Protein AF-A0A6B3HHM2-F1 (afdb_monomer_lite)

Foldseek 3Di:
DPPVPDDPQPQLVQLLVVCVVVVHDPLLSLLSSCLCVCVPHPDHLVNCCVPPNDSSSLLSVLLVLVVPDDDDPPPPPVSVVVNVVSCVVDVSSVVSNVSSLVVVLVPCVPPDPVVNVVSD

Radius of gyration: 14.93 Å; chains: 1; bounding box: 40×30×36 Å

Structure (mmCIF, N/CA/C/O backbo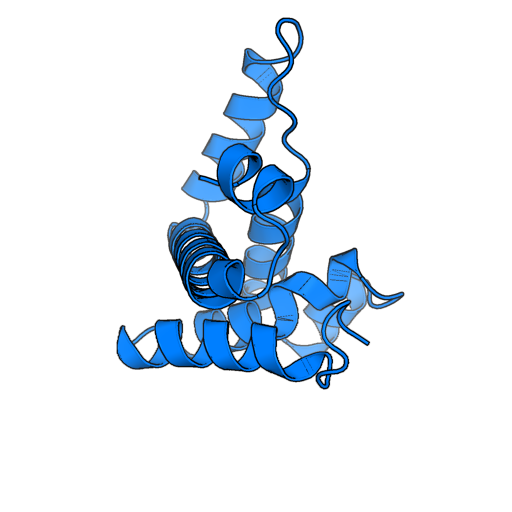ne):
data_AF-A0A6B3HHM2-F1
#
_entry.id   AF-A0A6B3HHM2-F1
#
loop_
_atom_site.group_PDB
_atom_site.id
_atom_site.type_symbol
_atom_site.label_atom_id
_atom_site.label_alt_id
_atom_site.label_comp_id
_atom_site.label_asym_id
_atom_site.label_entity_id
_atom_site.label_seq_id
_atom_site.pdbx_PDB_ins_code
_atom_site.Cartn_x
_atom_site.Cartn_y
_atom_site.Cartn_z
_atom_site.occupancy
_atom_site.B_iso_or_equiv
_atom_site.auth_seq_id
_atom_site.auth_comp_id
_atom_site.auth_asym_id
_atom_site.auth_atom_id
_atom_site.pdbx_PDB_model_num
ATOM 1 N N . LYS A 1 1 ? 9.789 2.182 -14.767 1.00 38.81 1 LYS A N 1
ATOM 2 C CA . LYS A 1 1 ? 10.625 0.961 -14.955 1.00 38.81 1 LYS A CA 1
ATOM 3 C C . LYS A 1 1 ? 11.424 0.715 -13.681 1.00 38.81 1 LYS A C 1
ATOM 5 O O . LYS A 1 1 ? 12.014 1.671 -13.185 1.00 38.81 1 LYS A O 1
ATOM 10 N N . ARG A 1 2 ? 11.436 -0.512 -13.134 1.00 54.56 2 ARG A N 1
ATOM 11 C CA . ARG A 1 2 ? 12.331 -0.844 -12.006 1.00 54.56 2 ARG A CA 1
ATOM 12 C C . ARG A 1 2 ? 13.793 -0.779 -12.459 1.00 54.56 2 ARG A C 1
ATOM 14 O O . ARG A 1 2 ? 14.080 -0.906 -13.648 1.00 54.56 2 ARG A O 1
ATOM 21 N N . LYS A 1 3 ? 14.729 -0.630 -11.513 1.00 48.31 3 LYS A N 1
ATOM 22 C CA . LYS A 1 3 ? 16.181 -0.692 -11.793 1.00 48.31 3 LYS A CA 1
ATOM 23 C C . LYS A 1 3 ? 16.623 -2.036 -12.409 1.00 48.31 3 LYS A C 1
ATOM 25 O O . LYS A 1 3 ? 17.727 -2.095 -12.931 1.00 48.31 3 LYS A O 1
ATOM 30 N N . SER A 1 4 ? 15.774 -3.070 -12.359 1.00 51.19 4 SER A N 1
ATOM 31 C CA . SER A 1 4 ? 15.970 -4.397 -12.964 1.00 51.19 4 SER A CA 1
ATOM 32 C C . SER A 1 4 ? 15.522 -4.514 -14.429 1.00 51.19 4 SER A C 1
ATOM 34 O O . SER A 1 4 ? 15.878 -5.487 -15.078 1.00 51.19 4 SER A O 1
ATOM 36 N N . GLY A 1 5 ? 14.767 -3.547 -14.970 1.00 50.41 5 GLY A N 1
ATOM 37 C CA . GLY A 1 5 ? 14.187 -3.626 -16.320 1.00 50.41 5 GLY A CA 1
ATOM 38 C C . GLY A 1 5 ? 12.760 -4.187 -16.380 1.00 50.41 5 GLY A C 1
ATOM 39 O O . GLY A 1 5 ? 12.094 -4.001 -17.398 1.00 50.41 5 GLY A O 1
ATOM 40 N N . ASP A 1 6 ? 12.253 -4.765 -15.287 1.00 54.12 6 ASP A N 1
ATOM 41 C CA . ASP A 1 6 ? 10.905 -5.343 -15.230 1.00 54.12 6 ASP A CA 1
ATOM 42 C C . ASP A 1 6 ? 9.784 -4.283 -15.278 1.00 54.12 6 ASP A C 1
ATOM 44 O O . ASP A 1 6 ? 9.977 -3.132 -14.832 1.00 54.12 6 ASP A O 1
ATOM 48 N N . PRO A 1 7 ? 8.584 -4.661 -15.772 1.00 63.78 7 PRO A N 1
ATOM 49 C CA . PRO A 1 7 ? 7.387 -3.837 -15.677 1.00 63.78 7 PRO A CA 1
ATOM 50 C C . PRO A 1 7 ? 7.119 -3.420 -14.228 1.00 63.78 7 PRO A C 1
ATOM 52 O O . PRO A 1 7 ? 7.230 -4.219 -13.299 1.00 63.78 7 PRO A O 1
ATOM 55 N N . TYR A 1 8 ? 6.738 -2.159 -14.031 1.00 59.66 8 TYR A N 1
ATOM 56 C CA . TYR A 1 8 ? 6.528 -1.579 -12.700 1.00 59.66 8 TYR A CA 1
ATOM 57 C C . TYR A 1 8 ? 5.424 -2.300 -11.900 1.00 59.66 8 TYR A C 1
ATOM 59 O O . TYR A 1 8 ? 5.502 -2.387 -10.681 1.00 59.66 8 TYR A O 1
ATOM 67 N N . ILE A 1 9 ? 4.466 -2.915 -12.605 1.00 75.56 9 ILE A N 1
ATOM 68 C CA . ILE A 1 9 ? 3.342 -3.670 -12.033 1.00 75.56 9 ILE A CA 1
ATOM 69 C C . ILE A 1 9 ? 3.756 -4.949 -11.286 1.00 75.56 9 ILE A C 1
ATOM 71 O O . ILE A 1 9 ? 2.982 -5.471 -10.492 1.00 75.56 9 ILE A O 1
ATOM 75 N N . THR A 1 10 ? 4.970 -5.463 -11.518 1.00 81.88 10 THR A N 1
ATOM 76 C CA . THR A 1 10 ? 5.419 -6.750 -10.954 1.00 81.88 10 THR A CA 1
ATOM 77 C C . THR A 1 10 ? 5.426 -6.774 -9.427 1.00 81.88 10 THR A C 1
ATOM 79 O O . THR A 1 10 ? 5.122 -7.805 -8.834 1.00 81.88 10 THR A O 1
ATOM 82 N N . HIS A 1 11 ? 5.737 -5.646 -8.787 1.00 85.25 11 HIS A N 1
ATOM 83 C CA . HIS A 1 11 ? 5.794 -5.558 -7.330 1.00 85.25 11 HIS A CA 1
ATOM 84 C C . HIS A 1 11 ? 4.436 -5.424 -6.666 1.00 85.25 11 HIS A C 1
ATOM 86 O O . HIS A 1 11 ? 4.130 -6.300 -5.859 1.00 85.25 11 HIS A O 1
ATOM 92 N N . PRO A 1 12 ? 3.598 -4.429 -7.015 1.00 90.56 12 PRO A N 1
ATOM 93 C CA . PRO A 1 12 ? 2.263 -4.355 -6.440 1.00 90.56 12 PRO A CA 1
ATOM 94 C C . PRO A 1 12 ? 1.481 -5.652 -6.656 1.00 90.56 12 PRO A C 1
ATOM 96 O O . PRO A 1 12 ? 0.854 -6.147 -5.727 1.00 90.56 12 PRO A O 1
ATOM 99 N N . LEU A 1 13 ? 1.625 -6.288 -7.827 1.00 91.62 13 LEU A N 1
ATOM 100 C CA . LEU A 1 13 ? 1.004 -7.584 -8.087 1.00 91.62 13 LEU A CA 1
ATOM 101 C C . LEU A 1 13 ? 1.512 -8.679 -7.140 1.00 91.62 13 LEU A C 1
ATOM 103 O O . LEU A 1 13 ? 0.714 -9.431 -6.594 1.00 91.62 13 LEU A O 1
ATOM 107 N N . ALA A 1 14 ? 2.822 -8.777 -6.912 1.00 91.50 14 ALA A N 1
ATOM 108 C CA . ALA A 1 14 ? 3.373 -9.784 -6.011 1.00 91.50 14 ALA A CA 1
ATOM 109 C C . ALA A 1 14 ? 3.003 -9.537 -4.539 1.00 91.50 14 ALA A C 1
ATOM 111 O O . ALA A 1 14 ? 2.763 -10.498 -3.808 1.00 91.50 14 ALA A O 1
ATOM 112 N N . VAL A 1 15 ? 2.925 -8.275 -4.109 1.00 93.88 15 VAL A N 1
ATOM 113 C CA . VAL A 1 15 ? 2.428 -7.902 -2.776 1.00 93.88 15 VAL A CA 1
ATOM 114 C C . VAL A 1 15 ? 0.960 -8.303 -2.629 1.00 93.88 15 VAL A C 1
ATOM 116 O O . VAL A 1 15 ? 0.610 -8.972 -1.657 1.00 93.88 15 VAL A O 1
ATOM 119 N N . THR A 1 16 ? 0.114 -7.992 -3.615 1.00 96.00 16 THR A N 1
ATOM 120 C CA . THR A 1 16 ? -1.293 -8.416 -3.632 1.00 96.00 16 THR A CA 1
ATOM 121 C C . THR A 1 16 ? -1.438 -9.935 -3.624 1.00 96.00 16 THR A C 1
ATOM 123 O O . THR A 1 16 ? -2.290 -10.444 -2.903 1.00 96.00 16 THR A O 1
ATOM 126 N N . THR A 1 17 ? -0.590 -10.674 -4.344 1.00 95.56 17 THR A N 1
ATOM 127 C CA . THR A 1 17 ? -0.590 -12.146 -4.311 1.00 95.56 17 THR A CA 1
ATOM 128 C C . THR A 1 17 ? -0.283 -12.679 -2.914 1.00 95.56 17 THR A C 1
ATOM 130 O O . THR A 1 17 ? -1.007 -13.543 -2.434 1.00 95.56 17 THR A O 1
ATOM 133 N N . ILE A 1 18 ? 0.722 -12.130 -2.221 1.00 95.06 18 ILE A N 1
ATOM 134 C CA . ILE A 1 18 ? 1.028 -12.515 -0.831 1.00 95.06 18 ILE A CA 1
ATOM 135 C C . ILE A 1 18 ? -0.186 -12.261 0.075 1.00 95.06 18 ILE A C 1
ATOM 137 O O . ILE A 1 18 ? -0.538 -13.104 0.894 1.00 95.06 18 ILE A O 1
ATOM 141 N N . LEU A 1 19 ? -0.849 -11.111 -0.070 1.00 96.62 19 LEU A N 1
ATOM 142 C CA . LEU A 1 19 ? -2.040 -10.782 0.717 1.00 96.62 19 LEU A CA 1
ATOM 143 C C . LEU A 1 19 ? -3.222 -11.712 0.392 1.00 96.62 19 LEU A C 1
ATOM 145 O O . LEU A 1 19 ? -3.965 -12.095 1.293 1.00 96.62 19 LEU A O 1
ATOM 149 N N . ALA A 1 20 ? -3.381 -12.113 -0.870 1.00 96.88 20 ALA A N 1
ATOM 150 C CA . ALA A 1 20 ? -4.413 -13.058 -1.289 1.00 96.88 20 ALA A CA 1
ATOM 151 C C . ALA A 1 20 ? -4.158 -14.468 -0.733 1.00 96.88 20 ALA A C 1
ATOM 153 O O . ALA A 1 20 ? -5.092 -15.108 -0.256 1.00 96.88 20 ALA A O 1
ATOM 154 N N . GLU A 1 21 ? -2.903 -14.928 -0.718 1.00 96.25 21 GLU A N 1
ATOM 155 C CA . GLU A 1 21 ? -2.501 -16.203 -0.101 1.00 96.25 21 GLU A CA 1
ATOM 156 C C . GLU A 1 21 ? -2.784 -16.235 1.409 1.00 96.25 21 GLU A C 1
ATOM 158 O O . GLU A 1 21 ? -3.099 -17.289 1.958 1.00 96.25 21 GLU A O 1
ATOM 163 N N . LEU A 1 22 ? -2.723 -15.079 2.078 1.00 95.00 22 LEU A N 1
ATOM 164 C CA . LEU A 1 22 ? -3.093 -14.925 3.488 1.00 95.00 22 LEU A CA 1
ATOM 165 C C . LEU A 1 22 ? -4.614 -14.846 3.722 1.00 95.00 22 LEU A C 1
ATOM 167 O O . LEU A 1 22 ? -5.044 -14.791 4.873 1.00 95.00 22 LEU A O 1
ATOM 171 N N . GLY A 1 23 ? -5.432 -14.837 2.663 1.00 95.81 23 GLY A N 1
ATOM 172 C CA . GLY A 1 23 ? -6.892 -14.757 2.759 1.00 95.81 23 GLY A CA 1
ATOM 173 C C . GLY A 1 23 ? -7.416 -13.369 3.134 1.00 95.81 23 GLY A C 1
ATOM 174 O O . GLY A 1 23 ? -8.475 -13.261 3.752 1.00 95.81 23 GLY A O 1
ATOM 175 N N . MET A 1 24 ? -6.674 -12.307 2.801 1.00 96.94 24 MET A N 1
ATOM 176 C CA . MET A 1 24 ? -7.072 -10.936 3.126 1.00 96.94 24 MET A CA 1
ATOM 177 C C . MET A 1 24 ? -8.299 -10.481 2.324 1.00 96.94 24 MET A C 1
ATOM 179 O O . MET A 1 24 ? -8.561 -10.943 1.213 1.00 96.94 24 MET A O 1
ATOM 183 N N . ASP A 1 25 ? -9.049 -9.535 2.888 1.00 96.25 25 ASP A N 1
ATOM 184 C CA . ASP A 1 25 ? -10.284 -9.029 2.297 1.00 96.25 25 ASP A CA 1
ATOM 185 C C . ASP A 1 25 ? -10.039 -8.166 1.040 1.00 96.25 25 ASP A C 1
ATOM 187 O O . ASP A 1 25 ? -8.950 -7.605 0.873 1.00 96.25 25 ASP A O 1
ATOM 191 N N . PRO A 1 26 ? -11.050 -7.985 0.164 1.00 96.44 26 PRO A N 1
ATOM 192 C CA . PRO A 1 26 ? -10.887 -7.250 -1.092 1.00 96.44 26 PRO A CA 1
ATOM 193 C C . PRO A 1 26 ? -10.319 -5.836 -0.928 1.00 96.44 26 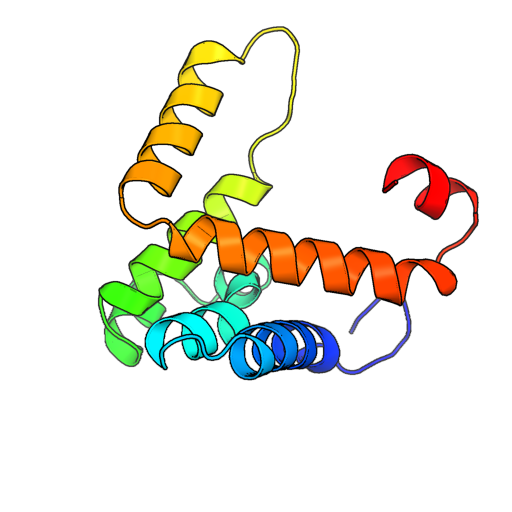PRO A C 1
ATOM 195 O O . PRO A 1 26 ? -9.510 -5.411 -1.751 1.00 96.44 26 PRO A O 1
ATOM 198 N N . ALA A 1 27 ? -10.685 -5.115 0.141 1.00 95.88 27 ALA A N 1
ATOM 199 C CA . ALA A 1 27 ? -10.158 -3.774 0.394 1.00 95.88 27 ALA A CA 1
ATOM 200 C C . ALA A 1 27 ? -8.643 -3.789 0.648 1.00 95.88 27 ALA A C 1
ATOM 202 O O . ALA A 1 27 ? -7.927 -2.929 0.136 1.00 95.88 27 ALA A O 1
ATOM 203 N N . THR A 1 28 ? -8.140 -4.800 1.363 1.00 96.38 28 THR A N 1
ATOM 204 C CA . THR A 1 28 ? -6.700 -5.004 1.572 1.00 96.38 28 THR A CA 1
ATOM 205 C C . THR A 1 28 ? -5.981 -5.360 0.280 1.00 96.38 28 THR A C 1
ATOM 207 O O . THR A 1 28 ? -4.891 -4.851 0.032 1.00 96.38 28 THR A O 1
ATOM 210 N N . LEU A 1 29 ? -6.579 -6.208 -0.562 1.00 97.38 29 LEU A N 1
ATOM 211 C CA . LEU A 1 29 ? -5.981 -6.592 -1.844 1.00 97.38 29 LEU A CA 1
ATOM 212 C C . LEU A 1 29 ? -5.866 -5.394 -2.792 1.00 97.38 29 LEU A C 1
ATOM 214 O O . LEU A 1 29 ? -4.811 -5.196 -3.401 1.00 97.38 29 LEU A O 1
ATOM 218 N N . MET A 1 30 ? -6.921 -4.574 -2.868 1.00 96.50 30 MET A N 1
ATOM 219 C CA . MET A 1 30 ? -6.919 -3.318 -3.622 1.00 96.50 30 MET A CA 1
ATOM 220 C C . MET A 1 30 ? -5.867 -2.351 -3.077 1.00 96.50 30 MET A C 1
ATOM 222 O O . MET A 1 30 ? -5.066 -1.828 -3.847 1.00 96.50 30 MET A O 1
ATOM 226 N N . ALA A 1 31 ? -5.804 -2.166 -1.755 1.00 95.44 31 ALA A N 1
ATOM 227 C CA . ALA A 1 31 ? -4.791 -1.318 -1.136 1.00 95.44 31 ALA A CA 1
ATOM 228 C C . ALA A 1 31 ? -3.364 -1.828 -1.400 1.00 95.44 31 ALA A C 1
ATOM 230 O O . ALA A 1 31 ? -2.488 -1.032 -1.713 1.00 95.44 31 ALA A O 1
ATOM 231 N N . GLY A 1 32 ? -3.128 -3.142 -1.358 1.00 94.69 32 GLY A N 1
ATOM 232 C CA . GLY A 1 32 ? -1.840 -3.744 -1.714 1.00 94.69 32 GLY A 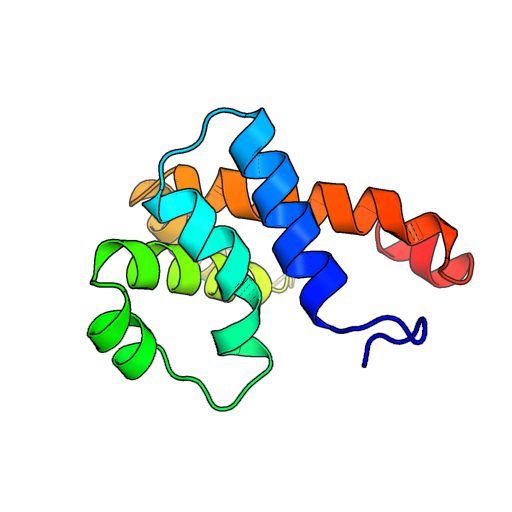CA 1
ATOM 233 C C . GLY A 1 32 ? -1.451 -3.512 -3.177 1.00 94.69 32 GLY A C 1
ATOM 234 O O . GLY A 1 32 ? -0.281 -3.278 -3.467 1.00 94.69 32 GLY A O 1
ATOM 235 N N . LEU A 1 33 ? -2.419 -3.487 -4.095 1.00 94.56 33 LEU A N 1
ATOM 236 C CA . LEU A 1 33 ? -2.157 -3.210 -5.510 1.00 94.56 33 LEU A CA 1
ATOM 237 C C . LEU A 1 33 ? -1.854 -1.723 -5.764 1.00 94.56 33 LEU A C 1
ATOM 239 O O . LEU A 1 33 ? -1.149 -1.388 -6.713 1.00 94.56 33 LEU A O 1
ATOM 243 N N . LEU A 1 34 ? -2.385 -0.842 -4.914 1.00 93.69 34 LEU A N 1
ATOM 244 C CA . LEU A 1 34 ? -2.329 0.615 -5.062 1.00 93.69 34 LEU A CA 1
ATOM 245 C C . LEU A 1 34 ? -1.337 1.293 -4.099 1.00 93.69 34 LEU A C 1
ATOM 247 O O . LEU A 1 34 ? -1.184 2.508 -4.142 1.00 93.69 34 LEU A O 1
ATOM 251 N N . HIS A 1 35 ? -0.656 0.545 -3.226 1.00 90.38 35 HIS A N 1
ATOM 252 C CA . HIS A 1 35 ? 0.109 1.137 -2.118 1.00 90.38 35 HIS A CA 1
ATOM 253 C C . HIS A 1 35 ? 1.201 2.124 -2.562 1.00 90.38 35 HIS A C 1
ATOM 255 O O . HIS A 1 35 ? 1.384 3.152 -1.916 1.00 90.38 35 HIS A O 1
ATOM 261 N N . ASP A 1 36 ? 1.858 1.850 -3.689 1.00 88.12 36 ASP A N 1
ATOM 262 C CA . ASP A 1 36 ? 2.917 2.698 -4.250 1.00 88.12 36 ASP A CA 1
ATOM 263 C C . ASP A 1 36 ? 2.374 3.798 -5.187 1.00 88.12 36 ASP A C 1
ATOM 265 O O . ASP A 1 36 ? 3.093 4.729 -5.545 1.00 88.12 36 ASP A O 1
ATOM 269 N N . THR A 1 37 ? 1.099 3.755 -5.605 1.00 86.50 37 THR A N 1
ATOM 270 C CA . THR A 1 37 ? 0.600 4.686 -6.638 1.00 86.50 37 THR A CA 1
ATOM 271 C C . THR A 1 37 ? 0.559 6.129 -6.152 1.00 86.50 37 THR A C 1
ATOM 273 O O . THR A 1 37 ? 0.816 7.037 -6.936 1.00 86.50 37 THR A O 1
ATOM 276 N N . VAL A 1 38 ? 0.257 6.343 -4.869 1.00 85.44 38 VAL A N 1
ATOM 277 C CA . VAL A 1 38 ? 0.180 7.685 -4.268 1.00 85.44 38 VAL A CA 1
ATOM 278 C C . VAL A 1 38 ? 1.567 8.296 -4.045 1.00 85.44 38 VAL A C 1
ATOM 280 O O . VAL A 1 38 ? 1.704 9.517 -4.016 1.00 85.44 38 VAL A O 1
ATOM 283 N N . GLU A 1 39 ? 2.603 7.471 -3.882 1.00 80.00 39 GLU A N 1
ATOM 284 C CA . GLU A 1 39 ? 3.975 7.956 -3.694 1.00 80.00 39 GLU A CA 1
ATOM 285 C C . GLU A 1 39 ? 4.714 8.167 -5.012 1.00 80.00 39 GLU A C 1
ATOM 287 O O . GLU A 1 39 ? 5.447 9.147 -5.154 1.00 80.00 39 GLU A O 1
ATOM 292 N N . ASP A 1 40 ? 4.518 7.265 -5.972 1.00 81.56 40 ASP A N 1
ATOM 293 C CA . ASP A 1 40 ? 5.339 7.192 -7.179 1.00 81.56 40 ASP A CA 1
ATOM 294 C C . ASP A 1 40 ? 4.700 7.841 -8.417 1.00 81.56 40 ASP A C 1
ATOM 296 O O . ASP A 1 40 ? 5.313 7.868 -9.490 1.00 81.56 40 ASP A O 1
ATOM 300 N N . THR A 1 41 ? 3.475 8.365 -8.307 1.00 83.62 41 THR A N 1
ATOM 301 C CA . THR A 1 41 ? 2.748 8.979 -9.430 1.00 83.62 41 THR A CA 1
ATOM 302 C C . THR A 1 41 ? 2.010 10.259 -9.024 1.00 83.62 41 THR A C 1
ATOM 304 O O . THR A 1 41 ? 1.939 10.610 -7.852 1.00 83.62 41 THR A O 1
ATOM 307 N N . GLU A 1 42 ? 1.423 10.959 -9.999 1.00 85.00 42 GLU A N 1
ATOM 308 C CA . GLU A 1 42 ? 0.555 12.128 -9.761 1.00 85.00 42 GLU A CA 1
ATOM 309 C C . GLU A 1 42 ? -0.838 11.748 -9.209 1.00 85.00 42 GLU A C 1
ATOM 311 O O . GLU A 1 42 ? -1.693 12.610 -8.999 1.00 85.00 42 GLU A O 1
ATOM 316 N N . TYR A 1 43 ? -1.095 10.457 -8.979 1.00 88.25 43 TYR A N 1
ATOM 317 C CA . TYR A 1 43 ? -2.369 9.960 -8.476 1.00 88.25 43 TYR A CA 1
ATOM 318 C C . TYR A 1 43 ? -2.560 10.309 -6.991 1.00 88.25 43 TYR A C 1
ATOM 320 O O . TYR A 1 43 ? -1.895 9.771 -6.109 1.00 88.25 43 TYR A O 1
ATOM 328 N N . GLY A 1 44 ? -3.485 11.228 -6.706 1.00 90.19 44 GLY A N 1
ATOM 329 C CA . GLY A 1 44 ? -3.738 11.731 -5.354 1.00 90.19 44 GLY A CA 1
ATOM 330 C C . GLY A 1 44 ? -4.709 10.888 -4.517 1.00 90.19 44 GLY A C 1
ATOM 331 O O . GLY A 1 44 ? -5.550 10.157 -5.043 1.00 90.19 44 GLY A O 1
ATOM 332 N N . LEU A 1 45 ? -4.653 11.070 -3.191 1.00 89.81 45 LEU A N 1
ATOM 333 C CA . LEU A 1 45 ? -5.559 10.416 -2.233 1.00 89.81 45 LEU A CA 1
ATOM 334 C C . LEU A 1 45 ? -7.039 10.755 -2.462 1.00 89.81 45 LEU A C 1
ATOM 336 O O . LEU A 1 45 ? -7.890 9.891 -2.271 1.00 89.81 45 LEU A O 1
ATOM 340 N N . ASP A 1 46 ? -7.360 11.974 -2.897 1.00 92.81 46 ASP A N 1
ATOM 341 C CA . ASP A 1 46 ? -8.750 12.366 -3.170 1.00 92.81 46 ASP A CA 1
ATOM 342 C C . ASP A 1 46 ? -9.329 11.623 -4.382 1.00 92.81 46 ASP A C 1
ATOM 344 O O . ASP A 1 46 ? -10.501 11.238 -4.386 1.00 92.81 46 ASP A O 1
ATOM 348 N N . THR A 1 47 ? -8.500 11.370 -5.400 1.00 93.56 47 THR A N 1
ATOM 349 C CA . THR A 1 47 ? -8.875 10.551 -6.561 1.00 93.56 47 THR A CA 1
ATOM 350 C C . THR A 1 47 ? -9.045 9.093 -6.152 1.00 93.56 47 THR A C 1
ATOM 352 O O . THR A 1 47 ? -10.088 8.509 -6.440 1.00 93.56 47 THR A O 1
ATOM 355 N N . LEU A 1 48 ? -8.093 8.549 -5.385 1.00 94.12 48 LEU A N 1
ATOM 356 C CA . LEU A 1 48 ? -8.174 7.198 -4.822 1.00 94.12 48 LEU A CA 1
ATOM 357 C C . LEU A 1 48 ? -9.473 6.991 -4.035 1.00 94.12 48 LEU A C 1
ATOM 359 O O . LEU A 1 48 ? -10.178 6.003 -4.222 1.00 94.12 48 LEU A O 1
ATOM 363 N N . LYS A 1 49 ? -9.810 7.955 -3.175 1.00 94.75 49 LYS A N 1
ATOM 364 C CA . LYS A 1 49 ? -11.019 7.938 -2.354 1.00 94.75 49 LYS A CA 1
ATOM 365 C C . LYS A 1 49 ? -12.289 7.968 -3.203 1.00 94.75 49 LYS A C 1
ATOM 367 O O . LYS A 1 49 ? -13.226 7.231 -2.914 1.00 94.75 49 LYS A O 1
ATOM 372 N N . ARG A 1 50 ? -12.323 8.784 -4.261 1.00 95.75 50 ARG A N 1
ATOM 373 C CA . ARG A 1 50 ? -13.461 8.849 -5.193 1.00 95.75 50 ARG A CA 1
ATOM 374 C C . ARG A 1 50 ? -13.674 7.554 -5.977 1.00 95.75 50 ARG A C 1
ATOM 376 O O . ARG A 1 50 ? -14.819 7.217 -6.251 1.00 95.75 50 ARG A O 1
ATOM 383 N N . GLU A 1 51 ? -12.601 6.872 -6.364 1.00 95.75 51 GLU A N 1
ATOM 384 C CA . GLU A 1 51 ? -12.671 5.699 -7.247 1.00 95.75 51 GLU A CA 1
ATOM 385 C C . GLU A 1 51 ? -12.803 4.374 -6.482 1.00 95.75 51 GLU A C 1
ATOM 387 O O . GLU A 1 51 ? -13.522 3.483 -6.929 1.00 95.75 51 GLU A O 1
ATOM 392 N N . PHE A 1 52 ? -12.162 4.252 -5.315 1.00 94.88 52 PHE A N 1
ATOM 393 C CA . PHE A 1 52 ? -12.069 3.002 -4.546 1.00 94.88 52 PHE A CA 1
ATOM 394 C C . PHE A 1 52 ? -12.668 3.092 -3.134 1.00 94.88 52 PHE A C 1
ATOM 396 O O . PHE A 1 52 ? -12.738 2.090 -2.419 1.00 94.88 52 PHE A O 1
ATOM 403 N N . GLY A 1 53 ? -13.125 4.277 -2.729 1.00 95.19 53 GLY A N 1
ATOM 404 C CA . GLY A 1 53 ? -13.784 4.516 -1.451 1.00 95.19 53 GLY A CA 1
ATOM 405 C C . GLY A 1 53 ? -12.837 4.800 -0.283 1.00 95.19 53 GLY A C 1
ATOM 406 O O . GLY A 1 53 ? -11.617 4.616 -0.335 1.00 95.19 53 GLY A O 1
ATOM 407 N N . ASP A 1 54 ? -13.443 5.245 0.816 1.00 94.12 54 ASP A N 1
ATOM 408 C CA . ASP A 1 54 ? -12.766 5.726 2.026 1.00 94.12 54 ASP A CA 1
ATOM 409 C C . ASP A 1 54 ? -11.864 4.674 2.669 1.00 94.12 54 ASP A C 1
ATOM 411 O O . ASP A 1 54 ? -10.794 4.997 3.182 1.00 94.12 54 ASP A O 1
ATOM 415 N N . GLN A 1 55 ? -12.283 3.411 2.625 1.00 93.56 55 GLN A N 1
ATOM 416 C CA . GLN A 1 55 ? -11.565 2.315 3.259 1.00 93.56 55 GLN A CA 1
ATOM 417 C C . GLN A 1 55 ? -10.232 2.024 2.563 1.00 93.56 55 GLN A C 1
ATOM 419 O O . GLN A 1 55 ? -9.205 1.923 3.229 1.00 93.56 55 GLN A O 1
ATOM 424 N N . VAL A 1 56 ? -10.226 1.927 1.231 1.00 95.19 56 VAL A N 1
ATOM 425 C CA . VAL A 1 56 ? -8.995 1.691 0.459 1.00 95.19 56 VAL A CA 1
ATOM 426 C C . VAL A 1 56 ? -8.064 2.893 0.582 1.00 95.19 56 VAL A C 1
ATOM 428 O O . VAL A 1 56 ? -6.869 2.720 0.817 1.00 95.19 56 VAL A O 1
ATOM 431 N N . ALA A 1 57 ? -8.614 4.109 0.514 1.00 93.44 57 ALA A N 1
ATOM 432 C CA . ALA A 1 57 ? -7.837 5.330 0.681 1.00 93.44 57 ALA A CA 1
ATOM 433 C C . ALA A 1 57 ? -7.165 5.422 2.058 1.00 93.44 57 ALA A C 1
ATOM 435 O O . ALA A 1 57 ? -5.994 5.790 2.139 1.00 93.44 57 ALA A O 1
ATOM 436 N N . LEU A 1 58 ? -7.867 5.037 3.129 1.00 92.38 58 LEU A N 1
ATOM 437 C CA . LEU A 1 58 ? -7.309 4.986 4.482 1.00 92.38 58 LEU A CA 1
ATOM 438 C C . LEU A 1 58 ? -6.137 4.001 4.579 1.00 92.38 58 LEU A C 1
ATOM 440 O O . LEU A 1 58 ? -5.124 4.318 5.202 1.00 92.38 58 LEU A O 1
ATOM 444 N N . LEU A 1 59 ? -6.270 2.817 3.972 1.00 93.19 59 LEU A N 1
ATOM 445 C CA . LEU A 1 59 ? -5.224 1.796 3.994 1.00 93.19 59 LEU A CA 1
ATOM 446 C C . LEU A 1 59 ? -3.972 2.262 3.243 1.00 93.19 59 LEU A C 1
ATOM 448 O O . LEU A 1 59 ? -2.874 2.174 3.789 1.00 93.19 59 LEU A O 1
ATOM 452 N N . VAL A 1 60 ? -4.133 2.798 2.030 1.00 92.31 60 VAL A N 1
ATOM 453 C CA . VAL A 1 60 ? -3.013 3.293 1.211 1.00 92.31 60 VAL A CA 1
ATOM 454 C C . VAL A 1 60 ? -2.318 4.478 1.884 1.00 92.31 60 VAL A C 1
ATOM 456 O O . VAL A 1 60 ? -1.101 4.452 2.038 1.00 92.31 60 VAL A O 1
ATOM 459 N N . ASP A 1 61 ? -3.073 5.465 2.380 1.00 89.50 61 ASP A N 1
ATOM 460 C CA . ASP A 1 61 ? -2.519 6.596 3.143 1.00 89.50 61 ASP A CA 1
ATOM 461 C C . ASP A 1 61 ? -1.734 6.124 4.378 1.00 89.50 61 ASP A C 1
ATOM 463 O O . ASP A 1 61 ? -0.657 6.644 4.684 1.00 89.50 61 ASP A O 1
ATOM 467 N N . GLY A 1 62 ? -2.250 5.104 5.071 1.00 88.88 62 GLY A N 1
ATOM 468 C CA . GLY A 1 62 ? -1.569 4.463 6.189 1.00 88.88 62 GLY A CA 1
ATOM 469 C C . GLY A 1 62 ? -0.210 3.888 5.791 1.00 88.88 62 GLY A C 1
ATOM 470 O O . GLY A 1 62 ? 0.777 4.147 6.479 1.00 88.88 62 GLY A O 1
ATOM 471 N N . VAL A 1 63 ? -0.139 3.155 4.676 1.00 88.12 63 VAL A N 1
ATOM 472 C CA . VAL A 1 63 ? 1.102 2.527 4.187 1.00 88.12 63 VAL A CA 1
ATOM 473 C C . VAL A 1 63 ? 2.118 3.581 3.730 1.00 88.12 63 VAL A C 1
ATOM 475 O O . VAL A 1 63 ? 3.241 3.582 4.226 1.00 88.12 63 VAL A O 1
ATOM 478 N N . THR A 1 64 ? 1.709 4.541 2.900 1.00 84.62 64 THR A N 1
ATOM 479 C CA . THR A 1 64 ? 2.515 5.699 2.457 1.00 84.62 64 THR A CA 1
ATOM 480 C C . THR A 1 64 ? 3.140 6.459 3.637 1.00 84.62 64 THR A C 1
ATOM 482 O O . THR A 1 64 ? 4.317 6.822 3.655 1.00 84.62 64 THR A O 1
ATOM 485 N N . LYS A 1 65 ? 2.366 6.711 4.697 1.00 80.75 65 LYS A N 1
ATOM 486 C CA . LYS A 1 65 ? 2.882 7.425 5.875 1.00 80.75 65 LYS A CA 1
ATOM 487 C C . LYS A 1 65 ? 3.924 6.624 6.650 1.00 80.75 65 LYS A C 1
ATOM 489 O O . LYS A 1 65 ? 4.799 7.246 7.252 1.00 80.75 65 LYS A O 1
ATOM 494 N N . LEU A 1 66 ? 3.857 5.290 6.630 1.00 74.81 66 LEU A N 1
ATOM 495 C CA . LEU A 1 66 ? 4.870 4.435 7.253 1.00 74.81 66 LEU A CA 1
ATOM 496 C C . LEU A 1 66 ? 6.223 4.544 6.544 1.00 74.81 66 LEU A C 1
ATOM 498 O O . LEU A 1 66 ? 7.250 4.545 7.220 1.00 74.81 66 LEU A O 1
ATOM 502 N N . ASP A 1 67 ? 6.240 4.689 5.219 1.00 69.12 67 ASP A N 1
ATOM 503 C CA . ASP A 1 67 ? 7.481 4.803 4.441 1.00 69.12 67 ASP A CA 1
ATOM 504 C C . ASP A 1 67 ? 8.252 6.101 4.692 1.00 69.12 67 ASP A C 1
ATOM 506 O O . ASP A 1 67 ? 9.486 6.134 4.653 1.00 69.12 67 ASP A O 1
ATOM 510 N N . LYS A 1 68 ? 7.542 7.176 5.037 1.00 66.88 68 LYS A N 1
ATOM 511 C CA . LYS A 1 68 ? 8.139 8.495 5.303 1.00 66.88 68 LYS A CA 1
ATOM 512 C C . LYS A 1 68 ? 8.784 8.614 6.687 1.00 66.88 68 LYS A C 1
ATOM 514 O O . LYS A 1 68 ? 9.455 9.613 6.962 1.00 66.88 68 LYS A O 1
ATOM 519 N N . VAL A 1 69 ? 8.631 7.615 7.558 1.00 61.88 69 VAL A N 1
ATOM 520 C CA . VAL A 1 69 ? 9.229 7.614 8.899 1.00 61.88 69 VAL A CA 1
ATOM 521 C C . VAL A 1 69 ? 10.730 7.324 8.802 1.00 61.88 69 VAL A C 1
ATOM 523 O O . VAL A 1 69 ? 11.172 6.180 8.736 1.00 61.88 69 VAL A O 1
ATOM 526 N N . LYS A 1 70 ? 11.549 8.381 8.830 1.00 53.44 70 LYS A N 1
ATOM 527 C CA . LYS A 1 70 ? 13.000 8.260 9.027 1.00 53.44 70 LYS A CA 1
ATOM 528 C C . LYS A 1 70 ? 13.315 8.193 10.520 1.00 53.44 70 LYS A C 1
ATOM 530 O O . LYS A 1 70 ? 13.016 9.125 11.263 1.00 53.44 70 LYS A O 1
ATOM 535 N N . PHE A 1 71 ? 13.963 7.113 10.950 1.00 52.53 71 PHE A N 1
ATOM 536 C CA . PHE A 1 71 ? 14.519 6.988 12.298 1.00 52.53 71 PHE A CA 1
ATOM 537 C C . PHE A 1 71 ? 15.746 7.904 12.433 1.00 52.53 71 PHE A C 1
ATOM 539 O O . PHE A 1 71 ? 16.855 7.527 12.069 1.00 52.53 71 PHE A O 1
ATOM 546 N N . GLY A 1 72 ? 15.531 9.135 12.901 1.00 47.84 72 GLY A N 1
ATOM 547 C CA . GLY A 1 72 ? 16.584 10.070 13.311 1.00 47.84 72 GLY A CA 1
ATOM 548 C C . GLY A 1 72 ? 16.496 10.364 14.810 1.00 47.84 72 GLY A C 1
ATOM 549 O O . GLY A 1 72 ? 15.394 10.440 15.356 1.00 47.84 72 GLY A O 1
ATOM 550 N N . GLU A 1 73 ? 17.646 10.542 15.467 1.00 54.47 73 GLU A N 1
ATOM 551 C CA . GLU A 1 73 ? 17.806 10.622 16.935 1.00 54.47 73 GLU A CA 1
ATOM 552 C C . GLU A 1 73 ? 17.021 11.754 17.630 1.00 54.47 73 GLU A C 1
ATOM 554 O O . GLU A 1 73 ? 16.842 11.707 18.841 1.00 54.47 73 GLU A O 1
ATOM 559 N N . ALA A 1 74 ? 16.475 12.730 16.895 1.00 49.53 74 ALA A N 1
ATOM 560 C CA . ALA A 1 74 ? 15.782 13.888 17.474 1.00 49.53 74 ALA A CA 1
ATOM 561 C C . ALA A 1 74 ? 14.255 13.950 17.224 1.00 49.53 74 ALA A C 1
ATOM 563 O O . ALA A 1 74 ? 13.591 14.818 17.782 1.00 49.53 74 ALA A O 1
ATOM 564 N N . ALA A 1 75 ? 13.667 13.049 16.420 1.00 53.75 75 ALA A N 1
ATOM 565 C CA . ALA A 1 75 ? 12.254 13.132 15.990 1.00 53.75 75 ALA A CA 1
ATOM 566 C C . ALA A 1 75 ? 11.381 11.929 16.415 1.00 53.75 75 ALA A C 1
ATOM 568 O O . ALA A 1 75 ? 10.359 11.636 15.784 1.00 53.75 75 ALA A O 1
ATOM 569 N N . GLN A 1 76 ? 11.787 11.197 17.458 1.00 58.41 76 GLN A N 1
ATOM 570 C CA . GLN A 1 76 ? 11.242 9.866 17.748 1.00 58.41 76 GLN A CA 1
ATOM 571 C C . GLN A 1 76 ? 9.810 9.867 18.299 1.00 58.41 76 GLN A C 1
ATOM 573 O O . GLN A 1 76 ? 8.982 9.122 17.790 1.00 58.41 76 GLN A O 1
ATOM 578 N N . ALA A 1 77 ? 9.461 10.687 19.292 1.00 64.50 77 ALA A N 1
ATOM 579 C CA . ALA A 1 77 ? 8.188 10.489 19.997 1.00 64.50 77 ALA A CA 1
ATOM 580 C C . ALA A 1 77 ? 6.949 10.819 19.144 1.00 64.50 77 ALA A C 1
ATOM 582 O O . ALA A 1 77 ? 6.003 10.034 19.094 1.00 64.50 77 ALA A O 1
ATOM 583 N N . GLU A 1 78 ? 6.939 11.959 18.449 1.00 63.81 78 GLU A N 1
ATOM 584 C CA . GLU A 1 78 ? 5.758 12.392 17.693 1.00 63.81 78 GLU A CA 1
ATOM 585 C C . GLU A 1 78 ? 5.564 11.585 16.403 1.00 63.81 78 GLU A C 1
ATOM 587 O O . GLU A 1 78 ? 4.440 11.215 16.064 1.00 63.81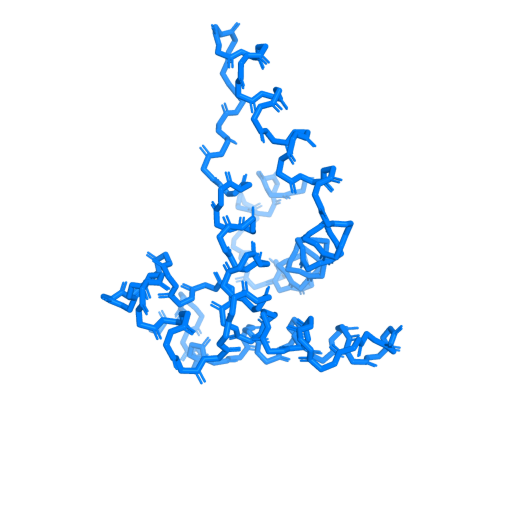 78 GLU A O 1
ATOM 592 N N . THR A 1 79 ? 6.658 11.248 15.717 1.00 62.88 79 THR A N 1
ATOM 593 C CA . THR A 1 79 ? 6.625 10.429 14.498 1.00 62.88 79 THR A CA 1
ATOM 594 C C . THR A 1 79 ? 6.199 8.996 14.812 1.00 62.88 79 THR A C 1
ATOM 596 O O . THR A 1 79 ? 5.314 8.458 14.147 1.00 62.88 79 THR A O 1
ATOM 599 N N . VAL A 1 80 ? 6.743 8.401 15.883 1.00 64.25 80 VAL A N 1
ATOM 600 C CA . VAL A 1 80 ? 6.317 7.078 16.366 1.00 64.25 80 VAL A CA 1
ATOM 601 C C . VAL A 1 80 ? 4.864 7.116 16.838 1.00 64.25 80 VAL A C 1
ATOM 603 O O . VAL A 1 80 ? 4.103 6.206 16.526 1.00 64.25 80 VAL A O 1
ATOM 606 N N . ARG A 1 81 ? 4.421 8.182 17.515 1.00 65.25 81 ARG A N 1
ATOM 607 C CA . ARG A 1 81 ? 3.015 8.338 17.918 1.00 65.25 81 ARG A CA 1
ATOM 608 C C . ARG A 1 81 ? 2.079 8.444 16.711 1.00 65.25 81 ARG A C 1
ATOM 610 O O . ARG A 1 81 ? 1.046 7.785 16.708 1.00 65.25 81 ARG A O 1
ATOM 617 N N . LYS A 1 82 ? 2.433 9.212 15.674 1.00 65.19 82 LYS A N 1
ATOM 618 C CA . LYS A 1 82 ? 1.670 9.295 14.411 1.00 65.19 82 LYS A CA 1
ATOM 619 C C . LYS A 1 82 ? 1.603 7.937 13.700 1.00 65.19 82 LYS A C 1
ATOM 621 O O . LYS A 1 82 ? 0.534 7.572 13.217 1.00 65.19 82 LYS A O 1
ATOM 626 N N . MET A 1 83 ? 2.695 7.170 13.714 1.00 62.34 83 MET A N 1
ATOM 627 C CA . MET A 1 83 ? 2.760 5.796 13.202 1.00 62.34 83 MET A CA 1
ATOM 628 C C . MET A 1 83 ? 1.840 4.846 13.980 1.00 62.34 83 MET A C 1
ATOM 630 O O . MET A 1 83 ? 0.991 4.192 13.380 1.00 62.34 83 MET A O 1
ATOM 634 N N . VAL A 1 84 ? 1.953 4.808 15.311 1.00 66.06 84 VAL A N 1
ATOM 635 C CA . VAL A 1 84 ? 1.095 3.979 16.174 1.00 66.06 84 VAL A CA 1
ATOM 636 C C . VAL A 1 84 ? -0.370 4.344 15.976 1.00 66.06 84 VAL A C 1
ATOM 638 O O . VAL A 1 84 ? -1.201 3.454 15.886 1.00 66.06 84 VAL A O 1
ATOM 641 N N . 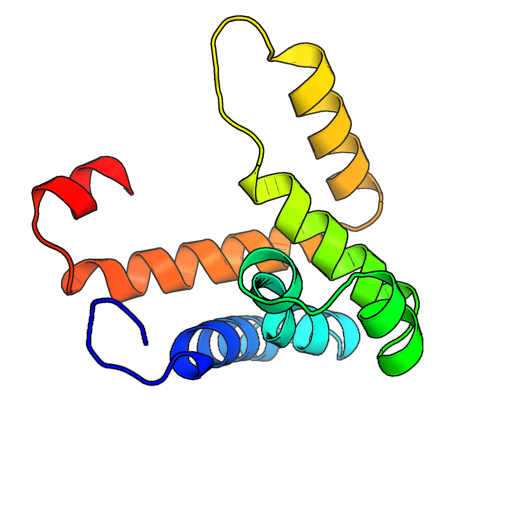VAL A 1 85 ? -0.702 5.629 15.838 1.00 67.50 85 VAL A N 1
ATOM 642 C CA . VAL A 1 85 ? -2.079 6.072 15.576 1.00 67.50 85 VAL A CA 1
ATOM 643 C C . VAL A 1 85 ? -2.566 5.635 14.192 1.00 67.50 85 VAL A C 1
ATOM 645 O O . VAL A 1 85 ? -3.718 5.229 14.070 1.00 67.50 85 VAL A O 1
ATOM 648 N N . ALA A 1 86 ? -1.725 5.684 13.156 1.00 64.81 86 ALA A N 1
ATOM 649 C CA . ALA A 1 86 ? -2.086 5.182 11.829 1.00 64.81 86 ALA A CA 1
ATOM 650 C C . ALA A 1 86 ? -2.334 3.661 11.844 1.00 64.81 86 ALA A C 1
ATOM 652 O O . ALA A 1 86 ? -3.328 3.202 11.289 1.00 64.81 86 ALA A O 1
ATOM 653 N N . MET A 1 87 ? -1.497 2.898 12.555 1.00 64.06 87 MET A N 1
ATOM 654 C CA . MET A 1 87 ? -1.637 1.445 12.727 1.00 64.06 87 MET A CA 1
ATOM 655 C C . MET A 1 87 ? -2.800 1.053 13.650 1.00 64.06 87 MET A C 1
ATOM 657 O O . MET A 1 87 ? -3.440 0.029 13.438 1.00 64.06 87 MET A O 1
ATOM 661 N N . ALA A 1 88 ? -3.091 1.863 14.670 1.00 62.47 88 ALA A N 1
ATOM 662 C CA . ALA A 1 88 ? -4.177 1.624 15.618 1.00 62.47 88 ALA A CA 1
ATOM 663 C C . ALA A 1 88 ? -5.559 1.810 14.983 1.00 62.47 88 ALA A C 1
ATOM 665 O O . ALA A 1 88 ? -6.535 1.265 15.491 1.00 62.47 88 ALA A O 1
ATOM 666 N N . LYS A 1 89 ? -5.654 2.575 13.888 1.00 74.06 89 LYS A N 1
ATOM 667 C CA . LYS A 1 89 ? -6.909 2.724 13.143 1.00 74.06 89 LYS A CA 1
ATOM 668 C C . LYS A 1 89 ? -7.258 1.471 12.353 1.00 74.06 89 LYS A C 1
ATOM 670 O O . LYS A 1 89 ? -8.437 1.149 12.258 1.00 74.06 89 LYS A O 1
ATOM 675 N N . ASP A 1 90 ? -6.258 0.786 11.796 1.00 88.19 90 ASP A N 1
ATOM 676 C CA . ASP A 1 90 ? -6.484 -0.447 11.053 1.00 88.19 90 ASP A CA 1
ATOM 677 C C . ASP A 1 90 ? -5.228 -1.344 11.008 1.00 88.19 90 ASP A C 1
ATOM 679 O O . ASP A 1 90 ? -4.227 -0.977 10.379 1.00 88.19 90 ASP A O 1
ATOM 683 N N . PRO A 1 91 ? -5.258 -2.548 11.615 1.00 88.81 91 PRO A N 1
ATOM 684 C CA . PRO A 1 91 ? -4.113 -3.458 11.618 1.00 88.81 91 PRO A CA 1
ATOM 685 C C . PRO A 1 91 ? -3.720 -3.943 10.215 1.00 88.81 91 PRO A C 1
ATOM 687 O O . PRO A 1 91 ? -2.575 -4.356 10.011 1.00 88.81 91 PRO A O 1
ATOM 690 N N . ARG A 1 92 ? -4.621 -3.868 9.226 1.00 93.50 92 ARG A N 1
ATOM 691 C CA . ARG A 1 92 ? -4.353 -4.293 7.842 1.00 93.50 92 ARG A CA 1
ATOM 692 C C . ARG A 1 92 ? -3.249 -3.465 7.186 1.00 93.50 92 ARG A C 1
ATOM 694 O O . ARG A 1 92 ? -2.507 -4.001 6.369 1.00 93.50 92 ARG A O 1
ATOM 701 N N . VAL A 1 93 ? -3.059 -2.212 7.612 1.00 91.25 93 VAL A N 1
ATOM 702 C CA . VAL A 1 93 ? -1.946 -1.351 7.169 1.00 91.25 93 VAL A CA 1
ATOM 703 C C . VAL A 1 93 ? -0.592 -2.010 7.454 1.00 91.25 93 VAL A C 1
ATOM 705 O O . VAL A 1 93 ? 0.290 -2.033 6.595 1.00 91.25 93 VAL A O 1
ATOM 708 N N . LEU A 1 94 ? -0.430 -2.605 8.640 1.00 89.31 94 LEU A N 1
ATOM 709 C CA . LEU A 1 94 ? 0.805 -3.299 9.004 1.00 89.31 94 LEU A CA 1
ATOM 710 C C . LEU A 1 94 ? 1.006 -4.560 8.160 1.00 89.31 94 LEU A C 1
ATOM 712 O O . LEU A 1 94 ? 2.122 -4.834 7.726 1.00 89.31 94 LEU A O 1
ATOM 716 N N . VAL A 1 95 ? -0.065 -5.315 7.914 1.00 92.62 95 VAL A N 1
ATOM 717 C CA . VAL A 1 95 ? -0.009 -6.544 7.109 1.00 92.62 95 VAL A CA 1
ATOM 718 C C . VAL A 1 95 ? 0.438 -6.233 5.680 1.00 92.62 95 VAL A C 1
ATOM 720 O O . VAL A 1 95 ? 1.346 -6.893 5.175 1.00 92.62 95 VAL A O 1
ATOM 723 N N . ILE A 1 96 ? -0.117 -5.182 5.064 1.00 93.38 96 ILE A N 1
ATOM 724 C CA . ILE A 1 96 ? 0.318 -4.705 3.741 1.00 93.38 96 ILE A CA 1
ATOM 725 C C . ILE A 1 96 ? 1.808 -4.352 3.775 1.00 93.38 96 ILE A C 1
ATOM 727 O O . ILE A 1 96 ? 2.564 -4.793 2.910 1.00 93.38 96 ILE A O 1
ATOM 731 N N . LYS A 1 97 ? 2.264 -3.638 4.813 1.00 89.62 97 LYS A N 1
ATOM 732 C CA . LYS A 1 97 ? 3.672 -3.239 4.920 1.00 89.62 97 LYS A CA 1
ATOM 733 C C . LYS A 1 97 ? 4.628 -4.420 5.093 1.00 89.62 97 LYS A C 1
ATOM 735 O O . LYS A 1 97 ? 5.731 -4.421 4.546 1.00 89.62 97 LYS A O 1
ATOM 740 N N . LEU A 1 98 ? 4.217 -5.436 5.845 1.00 90.44 98 LEU A N 1
ATOM 741 C CA . LEU A 1 98 ? 4.986 -6.668 6.005 1.00 90.44 98 LEU A CA 1
ATOM 742 C C . LEU A 1 98 ? 5.062 -7.455 4.692 1.00 90.44 98 LEU A C 1
ATOM 744 O O . LEU A 1 98 ? 6.135 -7.958 4.362 1.00 90.44 98 LEU A O 1
ATOM 748 N N . ALA A 1 99 ? 3.971 -7.522 3.925 1.00 92.88 99 ALA A N 1
ATOM 749 C CA . ALA A 1 99 ? 3.949 -8.165 2.611 1.00 92.88 99 ALA A CA 1
ATOM 750 C C . ALA A 1 99 ? 4.858 -7.441 1.599 1.00 92.88 99 ALA A C 1
ATOM 752 O O . ALA A 1 99 ? 5.655 -8.090 0.915 1.00 92.88 99 ALA A O 1
ATOM 753 N N . ASP A 1 100 ? 4.812 -6.105 1.567 1.00 90.56 100 ASP A N 1
ATOM 754 C CA . ASP A 1 100 ? 5.733 -5.259 0.797 1.00 90.56 100 ASP A CA 1
ATOM 755 C C . ASP A 1 100 ? 7.197 -5.545 1.170 1.00 90.56 100 ASP A C 1
ATOM 757 O O . ASP A 1 100 ? 8.022 -5.901 0.318 1.00 90.56 100 ASP A O 1
ATOM 761 N N . ARG A 1 101 ? 7.529 -5.508 2.467 1.00 87.19 101 ARG A N 1
ATOM 762 C CA . ARG A 1 101 ? 8.892 -5.795 2.936 1.00 87.19 101 ARG A CA 1
ATOM 763 C C . ARG A 1 101 ? 9.331 -7.220 2.601 1.00 87.19 101 ARG A C 1
ATOM 765 O O . ARG A 1 101 ? 10.468 -7.407 2.169 1.00 87.19 101 ARG A O 1
ATOM 772 N N . LEU A 1 102 ? 8.447 -8.209 2.729 1.00 87.69 102 LEU A N 1
ATOM 773 C CA . LEU A 1 102 ? 8.725 -9.598 2.361 1.00 87.69 102 LEU A CA 1
ATOM 774 C C . LEU A 1 102 ? 9.056 -9.730 0.871 1.00 87.69 102 LEU A C 1
ATOM 776 O O . LEU A 1 102 ? 10.053 -10.367 0.5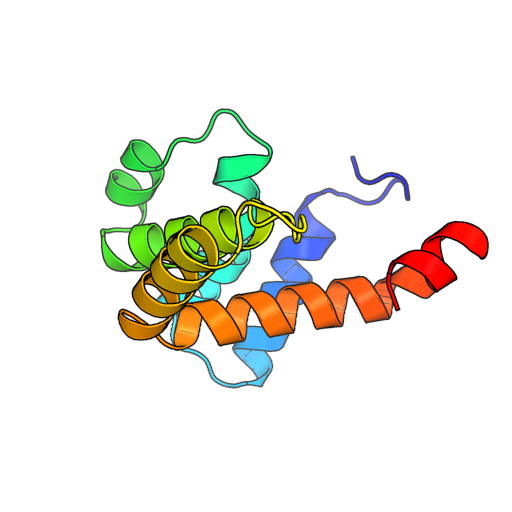20 1.00 87.69 102 LEU A O 1
ATOM 780 N N . HIS A 1 103 ? 8.265 -9.122 -0.015 1.00 87.75 103 HIS A N 1
ATOM 781 C CA . HIS A 1 103 ? 8.557 -9.146 -1.447 1.00 87.75 103 HIS A CA 1
ATOM 782 C C . HIS A 1 103 ? 9.870 -8.420 -1.768 1.00 87.75 103 HIS A C 1
ATOM 784 O O . HIS A 1 103 ? 10.704 -8.934 -2.525 1.00 87.75 103 HIS A O 1
ATOM 790 N N . ASN A 1 104 ? 10.101 -7.262 -1.149 1.00 82.38 104 ASN A N 1
ATOM 791 C CA . ASN A 1 104 ? 11.359 -6.535 -1.274 1.00 82.38 104 ASN A CA 1
ATOM 792 C C . ASN A 1 104 ? 12.544 -7.417 -0.869 1.00 82.38 104 ASN A C 1
ATOM 794 O O . ASN A 1 104 ? 13.520 -7.479 -1.612 1.00 82.38 104 ASN A O 1
ATOM 798 N N . MET A 1 105 ? 12.435 -8.164 0.235 1.00 81.81 105 MET A N 1
ATOM 799 C CA . MET A 1 105 ? 13.461 -9.109 0.682 1.00 81.81 105 MET A CA 1
ATOM 800 C C . MET A 1 105 ? 13.670 -10.265 -0.307 1.00 81.81 105 MET A C 1
ATOM 802 O O . MET A 1 105 ? 14.812 -10.606 -0.621 1.00 81.81 105 MET A O 1
ATOM 806 N N . ARG A 1 106 ? 12.589 -10.830 -0.862 1.00 80.94 106 ARG A N 1
ATOM 807 C CA . ARG A 1 106 ? 12.642 -11.898 -1.883 1.00 80.94 106 ARG A CA 1
ATOM 808 C C . ARG A 1 106 ? 13.324 -11.440 -3.177 1.00 80.94 106 ARG A C 1
ATOM 810 O O . ARG A 1 106 ? 14.005 -12.236 -3.819 1.00 80.94 106 ARG A O 1
ATOM 817 N N . THR A 1 107 ? 13.207 -10.160 -3.527 1.00 74.62 107 THR A N 1
ATOM 818 C CA . THR A 1 107 ? 13.822 -9.574 -4.730 1.00 74.62 107 THR A CA 1
ATOM 819 C C . THR A 1 107 ? 15.217 -8.975 -4.498 1.00 74.62 107 THR A C 1
ATOM 821 O O . THR A 1 107 ? 15.888 -8.600 -5.462 1.00 74.62 107 THR A O 1
ATOM 824 N N . MET A 1 108 ? 15.736 -8.961 -3.258 1.00 63.59 108 MET A N 1
ATOM 825 C CA . MET A 1 108 ? 17.084 -8.439 -2.955 1.00 63.59 108 MET A CA 1
ATOM 826 C C . MET A 1 108 ? 18.221 -9.213 -3.621 1.00 63.59 108 MET A C 1
ATOM 828 O O . MET A 1 108 ? 19.295 -8.646 -3.817 1.00 63.59 108 MET A O 1
ATOM 832 N N . ARG A 1 109 ? 18.000 -10.473 -4.019 1.00 58.22 109 ARG A N 1
ATOM 833 C CA . ARG A 1 109 ? 19.018 -11.308 -4.685 1.00 58.22 109 ARG A CA 1
ATOM 834 C C . ARG A 1 109 ? 19.529 -10.710 -6.005 1.00 58.22 109 ARG A C 1
ATOM 836 O O . ARG A 1 109 ? 20.616 -11.066 -6.441 1.00 58.22 109 ARG A O 1
ATOM 843 N N . TYR A 1 110 ? 18.789 -9.771 -6.597 1.00 54.34 110 TYR A N 1
ATOM 844 C CA . TYR A 1 110 ? 19.163 -9.062 -7.826 1.00 54.34 110 TYR A CA 1
ATOM 845 C C . TYR A 1 110 ? 19.896 -7.724 -7.583 1.00 54.34 110 TYR A C 1
ATOM 847 O O . TYR A 1 110 ? 20.287 -7.047 -8.533 1.00 54.34 110 TYR A O 1
ATOM 855 N N . LEU A 1 111 ? 20.091 -7.304 -6.325 1.00 56.62 111 LEU A N 1
ATOM 856 C CA . LEU A 1 111 ? 20.820 -6.077 -5.972 1.00 56.62 111 LEU A CA 1
ATOM 857 C C . LEU A 1 111 ? 22.314 -6.359 -5.753 1.00 56.62 111 LEU A C 1
ATOM 859 O O . LEU A 1 111 ? 22.687 -7.434 -5.300 1.00 56.62 111 LEU A O 1
ATOM 863 N N . LYS A 1 112 ? 23.190 -5.376 -6.012 1.00 54.78 112 LYS A N 1
ATOM 864 C CA . LYS A 1 112 ? 24.610 -5.449 -5.608 1.00 54.78 112 LYS A CA 1
ATOM 865 C C . LYS A 1 112 ? 24.723 -5.632 -4.086 1.00 54.78 112 LYS A C 1
ATOM 867 O O . LYS A 1 112 ? 23.942 -5.037 -3.346 1.00 54.78 112 LYS A O 1
ATOM 872 N N . ARG A 1 113 ? 25.724 -6.396 -3.640 1.00 56.06 113 ARG A N 1
ATOM 873 C CA . ARG A 1 113 ? 25.935 -6.837 -2.247 1.00 56.06 113 ARG A CA 1
ATOM 874 C C . ARG A 1 113 ? 25.850 -5.707 -1.200 1.00 56.06 113 ARG A C 1
ATOM 876 O O . ARG A 1 113 ? 25.118 -5.849 -0.231 1.00 56.06 113 ARG A O 1
ATOM 883 N N . GLU A 1 114 ? 26.421 -4.531 -1.477 1.00 56.53 114 GLU A N 1
ATOM 884 C CA . GLU A 1 114 ? 26.315 -3.338 -0.604 1.00 56.53 114 GLU A CA 1
ATOM 885 C C . GLU A 1 114 ? 24.874 -2.854 -0.340 1.00 56.53 114 GLU A C 1
ATOM 887 O O . GLU A 1 114 ? 24.578 -2.289 0.712 1.00 56.53 114 GLU A O 1
ATOM 892 N N . LYS A 1 115 ? 23.949 -3.035 -1.294 1.00 53.44 115 LYS A N 1
ATOM 893 C CA . LYS A 1 115 ? 22.528 -2.681 -1.113 1.00 53.44 115 LYS A CA 1
ATOM 894 C C . LYS A 1 115 ? 21.723 -3.784 -0.436 1.00 53.44 115 LYS A C 1
ATOM 896 O O . LYS A 1 115 ? 20.652 -3.480 0.081 1.00 53.44 115 LYS A O 1
ATOM 901 N N . GLN A 1 116 ? 22.213 -5.023 -0.462 1.00 52.12 116 GLN A N 1
ATOM 902 C CA . GLN A 1 116 ? 21.618 -6.133 0.281 1.00 52.12 116 GLN A CA 1
ATOM 903 C C . GLN A 1 116 ? 21.889 -5.950 1.781 1.00 52.12 116 GLN A C 1
ATOM 905 O O . GLN A 1 116 ? 20.954 -5.987 2.571 1.00 52.12 116 GLN A O 1
ATOM 910 N N . GLU A 1 117 ? 23.134 -5.633 2.150 1.00 53.31 117 GLU A N 1
ATOM 911 C CA . GLU A 1 117 ? 23.561 -5.442 3.547 1.00 53.31 117 GLU A CA 1
ATOM 912 C C . GLU A 1 117 ? 22.893 -4.237 4.236 1.00 53.31 117 GLU A C 1
ATOM 914 O O . GLU A 1 117 ? 22.673 -4.273 5.438 1.00 53.31 117 GLU A O 1
ATOM 919 N N . LYS A 1 118 ? 22.505 -3.189 3.492 1.00 52.00 118 LYS A N 1
ATOM 920 C CA . LYS A 1 118 ? 21.757 -2.033 4.034 1.00 52.00 118 LYS A CA 1
ATOM 921 C C . LYS A 1 118 ? 20.243 -2.242 4.184 1.00 52.00 118 LYS A C 1
ATOM 923 O O . LYS A 1 118 ? 19.599 -1.419 4.829 1.00 52.00 118 LYS A O 1
ATOM 928 N N . LYS A 1 119 ? 19.660 -3.232 3.498 1.00 50.78 119 LYS A N 1
ATOM 929 C CA . LYS A 1 119 ? 18.206 -3.496 3.498 1.00 50.78 119 LYS A CA 1
ATOM 930 C C . LYS A 1 119 ? 17.802 -4.692 4.373 1.00 50.78 119 LYS A C 1
ATOM 932 O O . LYS A 1 119 ? 16.610 -4.807 4.669 1.00 50.78 119 LYS A O 1
ATOM 937 N N . ALA A 1 120 ? 18.753 -5.564 4.721 1.00 46.47 120 ALA A N 1
ATOM 938 C CA . ALA A 1 120 ? 18.600 -6.598 5.746 1.00 46.47 120 ALA A CA 1
ATOM 939 C C . ALA A 1 120 ? 18.429 -5.949 7.127 1.00 46.47 120 ALA A C 1
ATOM 941 O O . ALA A 1 120 ? 17.517 -6.395 7.857 1.00 46.47 120 ALA A O 1
#

Secondary structure (DSSP, 8-state):
--TTS--TTHHHHHHHHHHHHTT--HHHHHHHHHTTHHHHSS--HHHHHHHHHHHHHHHHHHHHHHHT----TTSHHHHHHHHHHHHHH-THHHHHHHHHHHHHHHHGGGS-HHHHHTT-

pLDDT: mean 78.54, std 16.94, range [38.81, 97.38]

Sequence (120 aa):
KRKSGDPYITHPLAVTTILAELGMDPATLMAGLLHDTVEDTEYGLDTLKREFGDQVALLVDGVTKLDKVKFGEAAQAETVRKMVVAMAKDPRVLVIKLADRLHNMRTMRYLKREKQEKKA